Protein AF-A0A3C1F304-F1 (afdb_monomer_lite)

pLDDT: mean 86.27, std 11.03, range [49.16, 97.25]

Structure (mmCIF, N/CA/C/O backbone):
data_AF-A0A3C1F304-F1
#
_entry.id   AF-A0A3C1F304-F1
#
loop_
_atom_site.group_PDB
_atom_site.id
_atom_site.type_symbol
_atom_site.label_atom_id
_atom_site.label_alt_id
_atom_site.label_comp_id
_atom_site.label_asym_id
_atom_site.label_entity_id
_atom_site.label_seq_id
_atom_site.pdbx_PDB_ins_code
_atom_site.Cartn_x
_atom_site.Cartn_y
_atom_site.Cartn_z
_atom_site.occupancy
_atom_site.B_iso_or_equiv
_atom_site.auth_seq_id
_atom_site.auth_comp_id
_atom_site.auth_asym_id
_atom_site.auth_atom_id
_atom_site.pdbx_PDB_model_num
ATOM 1 N N . MET A 1 1 ? 10.682 4.815 14.332 1.00 77.69 1 MET A N 1
ATOM 2 C CA . MET A 1 1 ? 10.188 3.838 13.338 1.00 77.69 1 MET A CA 1
ATOM 3 C C . MET A 1 1 ? 9.773 4.501 12.022 1.00 77.69 1 MET A C 1
ATOM 5 O O . MET A 1 1 ? 10.542 4.402 11.084 1.00 77.69 1 MET A O 1
ATOM 9 N N . LEU A 1 2 ? 8.654 5.242 11.934 1.00 85.00 2 LEU A N 1
ATOM 10 C CA . LEU A 1 2 ? 8.163 5.775 10.641 1.00 85.00 2 LEU A CA 1
ATOM 11 C C . LEU A 1 2 ? 9.142 6.704 9.902 1.00 85.00 2 LEU A C 1
ATOM 13 O O . LEU A 1 2 ? 9.243 6.622 8.685 1.00 85.00 2 LEU A O 1
ATOM 17 N N . GLN A 1 3 ? 9.896 7.546 10.620 1.00 86.44 3 GLN A N 1
ATOM 18 C CA . GLN A 1 3 ? 10.931 8.384 9.995 1.00 86.44 3 GLN A CA 1
ATOM 19 C C . GLN A 1 3 ? 12.082 7.555 9.412 1.00 86.44 3 GLN A C 1
ATOM 21 O O . GLN A 1 3 ? 12.565 7.864 8.332 1.00 86.44 3 GLN A O 1
ATOM 26 N N . ALA A 1 4 ? 12.481 6.475 10.091 1.00 87.88 4 ALA A N 1
ATOM 27 C CA . ALA A 1 4 ? 13.521 5.577 9.595 1.00 87.88 4 ALA A CA 1
ATOM 28 C C . ALA A 1 4 ? 13.051 4.832 8.337 1.00 87.88 4 ALA A C 1
ATOM 30 O O . ALA A 1 4 ? 13.760 4.845 7.337 1.00 87.88 4 ALA A O 1
ATOM 31 N N . LEU A 1 5 ? 11.823 4.291 8.355 1.00 89.38 5 LEU A N 1
ATOM 32 C CA . LEU A 1 5 ? 11.203 3.663 7.184 1.00 89.38 5 LEU A CA 1
ATOM 33 C C . LEU A 1 5 ? 11.126 4.647 6.007 1.00 89.38 5 LEU A C 1
ATOM 35 O O . LEU A 1 5 ? 11.555 4.333 4.904 1.00 89.38 5 LEU A O 1
ATOM 39 N N . LYS A 1 6 ? 10.647 5.872 6.244 1.00 91.56 6 LYS A N 1
ATOM 40 C CA . LYS A 1 6 ? 10.573 6.914 5.214 1.00 91.56 6 LYS A CA 1
ATOM 41 C C . LYS A 1 6 ? 11.938 7.235 4.604 1.00 91.56 6 LYS A C 1
ATOM 43 O O . LYS A 1 6 ? 12.039 7.349 3.384 1.00 91.56 6 LYS A O 1
ATOM 48 N N . SER A 1 7 ? 12.974 7.380 5.428 1.00 91.38 7 SER A N 1
ATOM 49 C CA . SER A 1 7 ? 14.336 7.613 4.943 1.00 91.38 7 SER A CA 1
ATOM 50 C C . SER A 1 7 ? 14.854 6.428 4.131 1.00 91.38 7 SER A C 1
ATOM 52 O O . SER A 1 7 ? 15.375 6.634 3.042 1.00 91.38 7 SER A O 1
ATOM 54 N N . GLN A 1 8 ? 14.649 5.197 4.603 1.00 92.00 8 GLN A N 1
ATOM 55 C CA . GLN A 1 8 ? 15.063 3.983 3.899 1.00 92.00 8 GLN A CA 1
ATOM 56 C C . GLN A 1 8 ? 14.403 3.856 2.521 1.00 92.00 8 GLN A C 1
ATOM 58 O O . GLN A 1 8 ? 15.098 3.638 1.531 1.00 92.00 8 GLN A O 1
ATOM 63 N N . LEU A 1 9 ? 13.082 4.040 2.437 1.00 93.88 9 LEU A N 1
ATOM 64 C CA . LEU A 1 9 ? 12.355 3.956 1.167 1.00 93.88 9 LEU A CA 1
ATOM 65 C C . LEU A 1 9 ? 12.806 5.037 0.177 1.00 93.88 9 LEU A C 1
ATOM 67 O O . LEU A 1 9 ? 12.896 4.768 -1.018 1.00 93.88 9 LEU A O 1
ATOM 71 N N . ARG A 1 10 ? 13.125 6.246 0.660 1.00 93.19 10 ARG A N 1
ATOM 72 C CA . ARG A 1 10 ? 13.696 7.310 -0.181 1.00 93.19 10 ARG A CA 1
ATOM 73 C C . ARG A 1 10 ? 15.069 6.930 -0.716 1.00 93.19 10 ARG A C 1
ATOM 75 O O . ARG A 1 10 ? 15.266 7.010 -1.922 1.00 93.19 10 ARG A O 1
ATOM 82 N N . THR A 1 11 ? 15.963 6.447 0.146 1.00 93.88 11 THR A N 1
ATOM 83 C CA . THR A 1 11 ? 17.293 5.982 -0.265 1.00 93.88 11 THR A CA 1
ATOM 84 C C . THR A 1 11 ? 17.199 4.900 -1.341 1.00 93.88 11 THR A C 1
ATOM 86 O O . THR A 1 11 ? 17.879 4.994 -2.356 1.00 93.88 11 THR A O 1
ATOM 89 N N . LEU A 1 12 ? 16.319 3.908 -1.166 1.00 93.12 12 LEU A N 1
ATOM 90 C CA . LEU A 1 12 ? 16.101 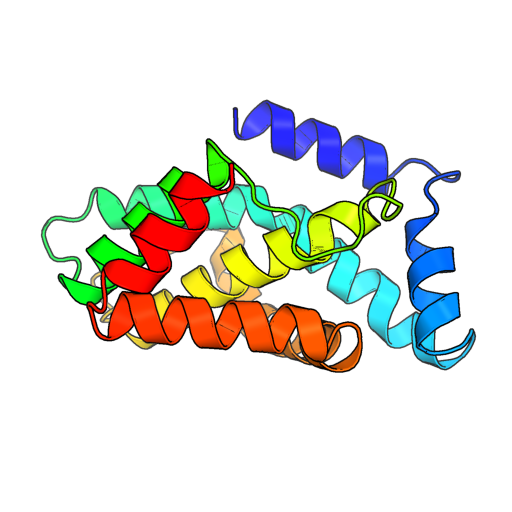2.851 -2.162 1.00 93.12 12 LEU A CA 1
ATOM 91 C C . LEU A 1 12 ? 15.513 3.388 -3.473 1.00 93.12 12 LEU A C 1
ATOM 93 O O . LEU A 1 12 ? 15.922 2.977 -4.553 1.00 93.12 12 LEU A O 1
ATOM 97 N N . ALA A 1 13 ? 14.564 4.323 -3.401 1.00 92.56 13 ALA A N 1
ATOM 98 C CA . ALA A 1 13 ? 13.946 4.906 -4.590 1.00 92.56 13 ALA A CA 1
ATOM 99 C C . ALA A 1 13 ? 14.885 5.812 -5.401 1.00 92.56 13 ALA A C 1
ATOM 101 O O . ALA A 1 13 ? 14.637 6.019 -6.593 1.00 92.56 13 ALA A O 1
ATOM 102 N N . GLU A 1 14 ? 15.917 6.356 -4.758 1.00 93.25 14 GLU A N 1
ATOM 103 C CA . GLU A 1 14 ? 16.943 7.204 -5.366 1.00 93.25 14 GLU A CA 1
ATOM 104 C C . GLU A 1 14 ? 18.182 6.414 -5.822 1.00 93.25 14 GLU A C 1
ATOM 106 O O . GLU A 1 14 ? 18.931 6.929 -6.653 1.00 93.25 14 GLU A O 1
ATOM 111 N N . ASP A 1 15 ? 18.399 5.175 -5.349 1.00 92.75 15 ASP A N 1
ATOM 112 C CA . ASP A 1 15 ? 19.538 4.352 -5.780 1.00 92.75 15 ASP A CA 1
ATOM 113 C C . ASP A 1 15 ? 19.372 3.943 -7.260 1.00 92.75 15 ASP A C 1
ATOM 115 O O . ASP A 1 15 ? 18.467 3.176 -7.603 1.00 92.75 15 ASP A O 1
ATOM 119 N N . PRO A 1 16 ? 20.256 4.400 -8.171 1.00 88.75 16 PRO A N 1
ATOM 120 C CA . PRO A 1 16 ? 20.178 4.045 -9.587 1.00 88.75 16 PRO A CA 1
ATOM 121 C C . PRO A 1 16 ? 20.425 2.553 -9.855 1.00 88.75 16 PRO A C 1
ATOM 123 O O . PRO A 1 16 ? 20.143 2.078 -10.957 1.00 88.75 16 PRO A O 1
ATOM 126 N N . ARG A 1 17 ? 20.969 1.817 -8.880 1.00 91.94 17 ARG A N 1
ATOM 127 C CA . ARG A 1 17 ? 21.219 0.373 -8.959 1.00 91.94 17 ARG A CA 1
ATOM 128 C C . ARG A 1 17 ? 20.061 -0.454 -8.407 1.00 91.94 17 ARG A C 1
ATOM 130 O O . ARG A 1 17 ? 20.110 -1.678 -8.517 1.00 91.94 17 ARG A O 1
ATOM 137 N N . ASP A 1 18 ? 19.041 0.176 -7.824 1.00 93.00 18 ASP A N 1
ATOM 138 C CA . ASP A 1 18 ? 17.885 -0.546 -7.308 1.00 93.00 18 ASP A CA 1
ATOM 139 C C . ASP A 1 18 ? 17.138 -1.273 -8.454 1.00 93.00 18 ASP A C 1
ATOM 141 O O . ASP A 1 18 ? 16.846 -0.679 -9.503 1.00 93.00 18 ASP A O 1
ATOM 145 N N . PRO A 1 19 ? 16.814 -2.572 -8.298 1.00 93.50 19 PRO A N 1
ATOM 146 C CA . PRO A 1 19 ? 16.247 -3.379 -9.372 1.00 93.50 19 PRO A CA 1
ATOM 147 C C . PRO A 1 19 ? 14.747 -3.143 -9.603 1.00 93.50 19 PRO A C 1
ATOM 149 O O . PRO A 1 19 ? 14.154 -3.843 -10.426 1.00 93.50 19 PRO A O 1
ATOM 152 N N . PHE A 1 20 ? 14.110 -2.169 -8.945 1.00 94.50 20 PHE A N 1
ATOM 153 C CA . PHE A 1 20 ? 12.666 -1.925 -9.014 1.00 94.50 20 PHE A CA 1
ATOM 154 C C . PHE A 1 20 ? 12.101 -1.900 -10.436 1.00 94.50 20 PHE A C 1
ATOM 156 O O . PHE A 1 20 ? 11.184 -2.654 -10.768 1.00 94.50 20 PHE A O 1
ATOM 163 N N . ALA A 1 21 ? 12.674 -1.072 -11.314 1.00 93.56 21 ALA A N 1
ATOM 164 C CA . ALA A 1 21 ? 12.206 -0.977 -12.695 1.00 93.56 21 ALA A CA 1
ATOM 165 C C . ALA A 1 21 ? 12.456 -2.280 -13.473 1.00 93.56 21 ALA A C 1
ATOM 167 O O . ALA A 1 21 ? 11.647 -2.657 -14.318 1.00 93.56 21 ALA A O 1
ATOM 168 N N . ALA A 1 22 ? 13.552 -2.989 -13.186 1.00 93.62 22 ALA A N 1
ATOM 169 C CA . ALA A 1 22 ? 13.840 -4.277 -13.809 1.00 93.62 22 ALA A CA 1
ATOM 170 C C . ALA A 1 22 ? 12.817 -5.344 -13.389 1.00 93.62 22 ALA A C 1
ATOM 172 O O . ALA A 1 22 ? 12.324 -6.073 -14.247 1.00 93.62 22 ALA A O 1
ATOM 173 N N . ASN A 1 23 ? 12.437 -5.393 -12.111 1.00 93.62 23 ASN A N 1
ATOM 174 C CA . ASN A 1 23 ? 11.431 -6.328 -11.601 1.00 93.62 23 ASN A CA 1
ATOM 175 C C . ASN A 1 23 ? 10.042 -6.068 -12.197 1.00 93.62 23 ASN A C 1
ATOM 177 O O . ASN A 1 23 ? 9.363 -7.015 -12.593 1.00 93.62 23 ASN A O 1
ATOM 181 N N . ILE A 1 24 ? 9.654 -4.801 -12.375 1.00 94.38 24 ILE A N 1
ATOM 182 C CA . ILE A 1 24 ? 8.419 -4.456 -13.095 1.00 94.38 24 ILE A CA 1
ATOM 183 C C . ILE A 1 24 ? 8.492 -4.936 -14.552 1.00 94.38 24 ILE A C 1
ATOM 185 O O . ILE A 1 24 ? 7.588 -5.630 -15.016 1.00 94.38 24 ILE A O 1
ATOM 189 N N . ARG A 1 25 ? 9.580 -4.634 -15.274 1.00 95.00 25 ARG A N 1
ATOM 190 C CA . ARG A 1 25 ? 9.751 -5.057 -16.679 1.00 95.00 25 ARG A CA 1
ATOM 191 C C . ARG A 1 25 ? 9.715 -6.571 -16.853 1.00 95.00 25 ARG A C 1
ATOM 193 O O . ARG A 1 25 ? 9.152 -7.034 -17.837 1.00 95.00 25 ARG A O 1
ATOM 200 N N . LYS A 1 26 ? 10.274 -7.339 -15.914 1.00 93.06 26 LYS A N 1
ATOM 201 C CA . LYS A 1 26 ? 10.211 -8.810 -15.942 1.00 93.06 26 LYS A CA 1
ATOM 202 C C . LYS A 1 26 ? 8.773 -9.335 -15.913 1.00 93.06 26 LYS A C 1
ATOM 204 O O . LYS A 1 26 ? 8.515 -10.382 -16.490 1.00 93.06 26 LYS A O 1
ATOM 209 N N . ARG A 1 27 ? 7.853 -8.622 -15.255 1.00 92.19 27 ARG A N 1
ATOM 210 C CA . ARG A 1 27 ? 6.456 -9.051 -15.086 1.00 92.19 27 ARG A CA 1
ATOM 211 C C . ARG A 1 27 ? 5.535 -8.603 -16.223 1.00 92.19 27 ARG A C 1
ATOM 213 O O . ARG A 1 27 ? 4.676 -9.377 -16.621 1.00 92.19 27 ARG A O 1
ATOM 220 N N . VAL A 1 28 ? 5.701 -7.384 -16.745 1.00 93.81 28 VAL A N 1
ATOM 221 C CA . VAL A 1 28 ? 4.773 -6.809 -17.751 1.00 93.81 28 VAL A CA 1
ATOM 222 C C . VAL A 1 28 ? 5.412 -6.504 -19.109 1.00 93.81 28 VAL A C 1
ATOM 224 O O . VAL A 1 28 ? 4.723 -6.107 -20.042 1.00 93.81 28 VAL A O 1
ATOM 227 N N . GLY A 1 29 ? 6.724 -6.689 -19.248 1.00 94.06 29 GLY A N 1
ATOM 228 C CA . GLY A 1 29 ? 7.481 -6.293 -20.434 1.00 94.06 29 GLY A CA 1
ATOM 229 C C . GLY A 1 29 ? 7.920 -4.824 -20.411 1.00 94.06 29 GLY A C 1
ATOM 230 O O . GLY A 1 29 ? 7.424 -3.996 -19.647 1.00 94.06 29 GLY A O 1
ATOM 231 N N . THR A 1 30 ? 8.899 -4.487 -21.254 1.00 93.19 30 THR A N 1
ATOM 232 C CA . THR A 1 30 ? 9.564 -3.171 -21.242 1.00 93.19 30 THR A CA 1
ATOM 233 C C . THR A 1 30 ? 8.642 -2.010 -21.605 1.00 93.19 30 THR A C 1
ATOM 235 O O . THR A 1 30 ? 8.757 -0.945 -21.002 1.00 93.19 30 THR A O 1
ATOM 238 N N . VAL A 1 31 ? 7.746 -2.215 -22.575 1.00 92.44 31 VAL A N 1
ATOM 239 C CA . VAL A 1 31 ? 6.838 -1.173 -23.082 1.00 92.44 31 VAL A CA 1
ATOM 240 C C . VAL A 1 31 ? 5.813 -0.803 -22.012 1.00 92.44 31 VAL A C 1
ATOM 242 O O . VAL A 1 31 ? 5.738 0.352 -21.599 1.00 92.44 31 VAL A O 1
ATOM 245 N N . GLU A 1 32 ? 5.106 -1.800 -21.483 1.00 93.44 32 GLU A N 1
ATOM 246 C CA . GLU A 1 32 ? 4.073 -1.597 -20.464 1.00 93.44 32 GLU A CA 1
ATOM 247 C C . GLU A 1 32 ? 4.643 -1.068 -19.144 1.00 93.44 32 GLU A C 1
ATOM 249 O O . GLU A 1 32 ? 4.010 -0.248 -18.482 1.00 93.44 32 GLU A O 1
ATOM 254 N N . ALA A 1 33 ? 5.862 -1.470 -18.762 1.00 93.62 33 ALA A N 1
ATOM 255 C CA . ALA A 1 33 ? 6.473 -1.098 -17.483 1.00 93.62 33 ALA A CA 1
ATOM 256 C C . ALA A 1 33 ? 6.538 0.416 -17.220 1.00 93.62 33 ALA A C 1
ATOM 258 O O . ALA A 1 33 ? 6.567 0.837 -16.056 1.00 93.62 33 ALA A O 1
ATOM 259 N N . VAL A 1 34 ? 6.540 1.245 -18.267 1.00 92.94 34 VAL A N 1
ATOM 260 C CA . VAL A 1 34 ? 6.508 2.711 -18.148 1.00 92.94 34 VAL A CA 1
ATOM 261 C C . VAL A 1 34 ? 5.255 3.179 -17.396 1.00 92.94 34 VAL A C 1
ATOM 263 O O . VAL A 1 34 ? 5.344 4.093 -16.573 1.00 92.94 34 VAL A O 1
ATOM 266 N N . HIS A 1 35 ? 4.118 2.508 -17.595 1.00 95.19 35 HIS A N 1
ATOM 267 C CA . HIS A 1 35 ? 2.849 2.825 -16.935 1.00 95.19 35 HIS A CA 1
ATOM 268 C C . HIS A 1 35 ? 2.802 2.397 -15.462 1.00 95.19 35 HIS A C 1
ATOM 270 O O . HIS A 1 35 ? 2.034 2.960 -14.688 1.00 95.19 35 HIS A O 1
ATOM 276 N N . TYR A 1 36 ? 3.648 1.451 -15.049 1.00 96.25 36 TYR A N 1
ATOM 277 C CA . TYR A 1 36 ? 3.671 0.913 -13.684 1.00 96.25 36 TYR A CA 1
ATOM 278 C C . TYR A 1 36 ? 4.730 1.582 -12.807 1.00 96.25 36 TYR A C 1
ATOM 280 O O . TYR A 1 36 ? 4.497 1.833 -11.627 1.00 96.25 36 TYR A O 1
ATOM 288 N N . THR A 1 37 ? 5.896 1.902 -13.373 1.00 94.50 37 THR A N 1
ATOM 289 C CA . THR A 1 37 ? 7.088 2.252 -12.584 1.00 94.50 37 THR A CA 1
ATOM 290 C C . THR A 1 37 ? 6.870 3.470 -11.688 1.00 94.50 37 THR A C 1
ATOM 292 O O . THR A 1 37 ? 7.082 3.398 -10.481 1.00 94.50 37 THR A O 1
ATOM 295 N N . LYS A 1 38 ? 6.433 4.604 -12.245 1.00 94.88 38 LYS A N 1
ATOM 296 C CA . LYS A 1 38 ? 6.245 5.820 -11.441 1.00 94.88 38 LYS A CA 1
ATOM 297 C C . LYS A 1 38 ? 5.093 5.672 -10.429 1.00 94.88 38 LYS A C 1
ATOM 299 O O . LYS A 1 38 ? 5.343 5.935 -9.255 1.00 94.88 38 LYS A O 1
ATOM 304 N N . PRO A 1 39 ? 3.886 5.215 -10.817 1.00 95.12 39 PRO A N 1
ATOM 305 C CA . PRO A 1 39 ? 2.775 5.041 -9.879 1.00 95.12 39 PRO A CA 1
ATOM 306 C C . PRO A 1 39 ? 3.074 4.094 -8.712 1.00 95.12 39 PRO A C 1
ATOM 308 O O . PRO A 1 39 ? 2.800 4.432 -7.564 1.00 95.12 39 PRO A O 1
ATOM 311 N N . LEU A 1 40 ? 3.676 2.933 -8.979 1.00 96.50 40 LEU A N 1
ATOM 312 C CA . LEU A 1 40 ? 3.942 1.945 -7.931 1.00 96.50 40 LEU A CA 1
ATOM 313 C C . LEU A 1 40 ? 5.079 2.370 -7.003 1.00 96.50 40 LEU A C 1
ATOM 315 O O . LEU A 1 40 ? 5.014 2.127 -5.802 1.00 96.50 40 LEU A O 1
ATOM 319 N N . ARG A 1 41 ? 6.079 3.093 -7.522 1.00 96.19 41 ARG A N 1
ATOM 320 C CA . ARG A 1 41 ? 7.076 3.752 -6.672 1.00 96.19 41 ARG A CA 1
ATOM 321 C C . ARG A 1 41 ? 6.412 4.765 -5.742 1.00 96.19 41 ARG A C 1
ATOM 323 O O . ARG A 1 41 ? 6.734 4.809 -4.560 1.00 96.19 41 ARG A O 1
ATOM 330 N N . SER A 1 42 ? 5.487 5.573 -6.260 1.00 95.19 42 SER A N 1
ATOM 331 C CA . SER A 1 42 ? 4.741 6.540 -5.449 1.00 95.19 42 SER A CA 1
ATOM 332 C C . SER A 1 42 ? 3.891 5.861 -4.373 1.00 95.19 42 SER A C 1
ATOM 334 O O . SER A 1 42 ? 3.867 6.353 -3.248 1.00 95.19 42 SER A O 1
ATOM 336 N N . LEU A 1 43 ? 3.270 4.717 -4.682 1.00 96.06 43 LEU A N 1
ATOM 337 C CA . LEU A 1 43 ? 2.532 3.908 -3.707 1.00 96.06 43 LEU A CA 1
ATOM 338 C C . LEU A 1 43 ? 3.423 3.460 -2.540 1.00 96.06 43 LEU A C 1
ATOM 340 O O . LEU A 1 43 ? 3.040 3.609 -1.383 1.00 96.06 43 LEU A O 1
ATOM 344 N N . ILE A 1 44 ? 4.629 2.971 -2.835 1.00 95.88 44 ILE A N 1
ATOM 345 C CA . ILE A 1 44 ? 5.591 2.560 -1.803 1.00 95.88 44 ILE A CA 1
ATOM 346 C C . ILE A 1 44 ? 6.043 3.765 -0.976 1.00 95.88 44 ILE A C 1
ATOM 348 O O . ILE A 1 44 ? 6.029 3.728 0.252 1.00 95.88 44 ILE A O 1
ATOM 352 N N .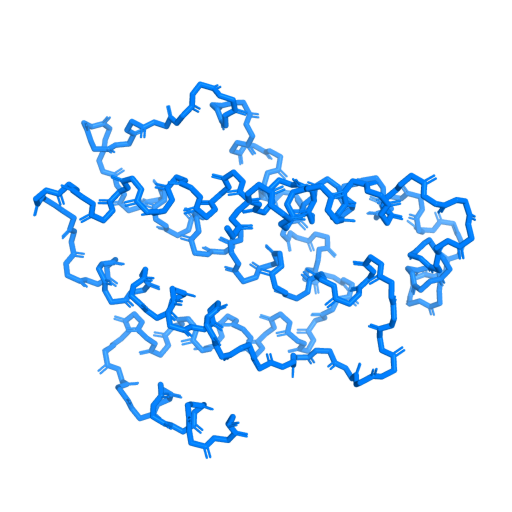 LEU A 1 45 ? 6.392 4.871 -1.633 1.00 94.81 45 LEU A N 1
ATOM 353 C CA . LEU A 1 45 ? 6.920 6.057 -0.958 1.00 94.81 45 LEU A CA 1
ATOM 354 C C . LEU A 1 45 ? 5.903 6.777 -0.068 1.00 94.81 45 LEU A C 1
ATOM 356 O O . LEU A 1 45 ? 6.327 7.450 0.868 1.00 94.81 45 LEU A O 1
ATOM 360 N N . VAL A 1 46 ? 4.599 6.656 -0.340 1.00 94.19 46 VAL A N 1
ATOM 361 C CA . VAL A 1 46 ? 3.545 7.259 0.497 1.00 94.19 46 VAL A CA 1
ATOM 362 C C . VAL A 1 46 ? 3.165 6.387 1.697 1.00 94.19 46 VAL A C 1
ATOM 364 O O . VAL A 1 46 ? 2.483 6.847 2.613 1.00 94.19 46 VAL A O 1
ATOM 367 N N . MET A 1 47 ? 3.579 5.117 1.709 1.00 93.69 47 MET A N 1
ATOM 368 C CA . MET A 1 47 ? 3.219 4.155 2.749 1.00 93.69 47 MET A CA 1
ATOM 369 C C . MET A 1 47 ? 3.445 4.685 4.183 1.00 93.69 47 MET A C 1
ATOM 371 O O . MET A 1 47 ? 2.526 4.554 4.997 1.00 93.69 47 MET A O 1
ATOM 375 N N . PRO A 1 48 ? 4.575 5.342 4.531 1.00 93.44 48 PRO A N 1
ATOM 376 C CA . PRO A 1 48 ? 4.784 5.876 5.880 1.00 93.44 48 PRO A CA 1
ATOM 377 C C . PRO A 1 48 ? 3.737 6.919 6.296 1.00 93.44 48 PRO A C 1
ATOM 379 O O . PRO A 1 48 ? 3.283 6.918 7.444 1.00 93.44 48 PRO A O 1
ATOM 382 N N . GLU A 1 49 ? 3.332 7.802 5.381 1.00 92.62 49 GLU A N 1
ATOM 383 C CA . GLU A 1 49 ? 2.287 8.800 5.609 1.00 92.62 49 GLU A CA 1
ATOM 384 C C . GLU A 1 49 ? 0.914 8.147 5.791 1.00 92.62 49 GLU A C 1
ATOM 386 O O . GLU A 1 49 ? 0.154 8.558 6.671 1.00 92.62 49 GLU A O 1
ATOM 391 N N . LEU A 1 50 ? 0.604 7.102 5.019 1.00 93.62 50 LEU A N 1
ATOM 392 C CA . LEU A 1 50 ? -0.637 6.341 5.189 1.00 93.62 50 LEU A CA 1
ATOM 393 C C . LEU A 1 50 ? -0.691 5.656 6.559 1.00 93.62 50 LEU A C 1
ATOM 395 O O . LEU A 1 50 ? -1.718 5.723 7.234 1.00 93.62 50 LEU A O 1
ATOM 399 N N . ILE A 1 51 ? 0.417 5.060 7.014 1.00 93.94 51 ILE A N 1
ATOM 400 C CA . ILE A 1 51 ? 0.505 4.461 8.355 1.00 93.94 51 ILE A CA 1
ATOM 401 C C . ILE A 1 51 ? 0.297 5.535 9.429 1.00 93.94 51 ILE A C 1
ATOM 403 O O . ILE A 1 51 ? -0.449 5.318 10.386 1.00 93.94 51 ILE A O 1
ATOM 407 N N . ALA A 1 52 ? 0.916 6.710 9.274 1.00 92.06 52 ALA A N 1
ATOM 408 C CA . ALA A 1 52 ? 0.724 7.825 10.199 1.00 92.06 52 ALA A CA 1
ATOM 409 C C . ALA A 1 52 ? -0.748 8.266 10.267 1.00 92.06 52 ALA A C 1
ATOM 411 O O . ALA A 1 52 ? -1.275 8.468 11.362 1.00 92.06 52 ALA A O 1
ATOM 412 N N . GLN A 1 53 ? -1.433 8.350 9.123 1.00 91.69 53 GLN A N 1
ATOM 413 C CA . GLN A 1 53 ? -2.860 8.663 9.077 1.00 91.69 53 GLN A CA 1
ATOM 414 C C . GLN A 1 53 ? -3.715 7.598 9.769 1.00 91.69 53 GLN A C 1
ATOM 416 O O . GLN A 1 53 ? -4.629 7.938 10.520 1.00 91.69 53 GLN A O 1
ATOM 421 N N . ILE A 1 54 ? -3.433 6.319 9.523 1.00 92.44 54 ILE A N 1
ATOM 422 C CA . ILE A 1 54 ? -4.170 5.209 10.135 1.00 92.44 54 ILE A CA 1
ATOM 423 C C . ILE A 1 54 ? -4.019 5.249 11.659 1.00 92.44 54 ILE A C 1
ATOM 425 O O . ILE A 1 54 ? -5.015 5.151 12.375 1.00 92.44 54 ILE A O 1
ATOM 429 N N . ARG A 1 55 ? -2.806 5.508 12.166 1.00 90.81 55 ARG A N 1
ATOM 430 C CA . ARG A 1 55 ? -2.571 5.718 13.605 1.00 90.81 55 ARG A CA 1
ATOM 431 C C . ARG A 1 55 ? -3.372 6.901 14.151 1.00 90.81 55 ARG A C 1
ATOM 433 O O . ARG A 1 55 ? -4.010 6.760 15.189 1.00 90.81 55 ARG A O 1
ATOM 440 N N . ALA A 1 56 ? -3.409 8.024 13.433 1.00 89.50 56 ALA A N 1
ATOM 441 C CA . ALA A 1 56 ? -4.193 9.191 13.838 1.00 89.50 56 ALA A CA 1
ATOM 442 C C . ALA A 1 56 ? -5.707 8.903 13.892 1.00 89.50 56 ALA A C 1
ATOM 444 O O . ALA A 1 56 ? -6.414 9.453 14.735 1.00 89.50 56 ALA A O 1
ATOM 445 N N . TRP A 1 57 ? -6.230 8.025 13.028 1.00 89.94 57 TRP A N 1
ATOM 446 C CA . TRP A 1 57 ? -7.630 7.593 13.106 1.00 89.94 57 TRP A CA 1
ATOM 447 C C . TRP A 1 57 ? -7.919 6.689 14.304 1.00 89.94 57 TRP A C 1
ATOM 449 O O . TRP A 1 57 ? -9.018 6.763 14.849 1.00 89.94 57 TRP A O 1
ATOM 459 N N . MET A 1 58 ? -6.963 5.871 14.748 1.00 87.75 58 MET A N 1
ATOM 460 C CA . MET A 1 58 ? -7.151 5.014 15.926 1.00 87.75 58 MET A CA 1
ATOM 461 C C . MET A 1 58 ? -7.317 5.798 17.229 1.00 87.75 58 MET A C 1
ATOM 463 O O . MET A 1 58 ? -7.994 5.325 18.140 1.00 87.75 58 MET A O 1
ATOM 467 N N . GLU A 1 59 ? -6.746 6.998 17.309 1.00 84.44 59 GLU A N 1
ATOM 468 C CA . GLU A 1 59 ? -6.905 7.898 18.458 1.00 84.44 59 GLU A CA 1
ATOM 469 C C . GLU A 1 59 ? -8.305 8.540 18.510 1.00 84.44 59 GLU A C 1
ATOM 471 O O . GLU A 1 59 ? -8.680 9.140 19.517 1.00 84.44 59 GLU A O 1
ATOM 476 N N . GLN A 1 60 ? -9.120 8.394 17.456 1.00 81.56 60 GLN A N 1
ATOM 477 C CA . GLN A 1 60 ? -10.475 8.935 17.422 1.00 81.56 60 GLN A CA 1
ATOM 478 C C . GLN A 1 60 ? -11.464 8.016 18.166 1.00 81.56 60 GLN A C 1
ATOM 480 O O . GLN A 1 60 ? -11.657 6.859 17.771 1.00 81.56 60 GLN A O 1
ATOM 485 N N . PRO A 1 61 ? -12.195 8.522 19.181 1.00 72.69 61 PRO A N 1
ATOM 486 C CA . PRO A 1 61 ? -13.114 7.703 19.979 1.00 72.69 61 PRO A CA 1
ATOM 487 C C . PRO A 1 61 ? -14.193 6.993 19.146 1.00 72.69 61 PRO A C 1
ATOM 489 O O . PRO A 1 61 ? -14.546 5.843 19.422 1.00 72.69 61 PRO A O 1
ATOM 492 N N . ALA A 1 62 ? -14.666 7.663 18.091 1.00 81.12 62 ALA A N 1
ATOM 493 C CA . ALA A 1 62 ? -15.797 7.257 17.261 1.00 81.12 62 ALA A CA 1
ATOM 494 C C . ALA A 1 62 ? -15.447 6.299 16.104 1.00 81.12 62 ALA A C 1
ATOM 496 O O . ALA A 1 62 ? -16.298 6.056 15.250 1.00 81.12 62 ALA A O 1
ATOM 497 N N . LEU A 1 63 ? -14.225 5.753 16.035 1.00 84.50 63 LEU A N 1
ATOM 498 C CA . LEU A 1 63 ? -13.869 4.818 14.964 1.00 84.50 63 LEU A CA 1
ATOM 499 C C . LEU A 1 63 ? -14.709 3.518 15.077 1.00 84.50 63 LEU A C 1
ATOM 501 O O . LEU A 1 63 ? -14.673 2.864 16.128 1.00 84.50 63 LEU A O 1
ATOM 505 N N . PRO A 1 64 ? -15.448 3.111 14.024 1.00 87.62 64 PRO A N 1
ATOM 506 C CA . PRO A 1 64 ? -16.242 1.885 14.028 1.00 87.62 64 PRO A CA 1
ATOM 507 C C . PRO A 1 64 ? -15.429 0.644 14.439 1.00 87.62 64 PRO A C 1
ATOM 509 O O . PRO A 1 64 ? -14.290 0.495 13.987 1.00 87.62 64 PRO A O 1
ATOM 512 N N . PRO A 1 65 ? -16.003 -0.305 15.210 1.00 87.38 65 PRO A N 1
ATOM 513 C CA . PRO A 1 65 ? -15.282 -1.492 15.685 1.00 87.38 65 PRO A CA 1
ATOM 514 C C . PRO A 1 65 ? -14.594 -2.296 14.575 1.00 87.38 65 PRO A C 1
ATOM 516 O O . PRO A 1 65 ? -13.464 -2.748 14.742 1.00 87.38 65 PRO A O 1
ATOM 519 N N . ARG A 1 66 ? -15.234 -2.421 13.404 1.00 88.56 66 ARG A N 1
ATOM 520 C CA . ARG A 1 66 ? -14.651 -3.106 12.237 1.00 88.56 66 ARG A CA 1
ATOM 521 C C . ARG A 1 66 ? -13.368 -2.437 11.728 1.00 88.56 66 ARG A C 1
ATOM 523 O O . ARG A 1 66 ? -12.427 -3.136 11.370 1.00 88.56 66 ARG A O 1
ATOM 530 N N . LEU A 1 67 ? -13.314 -1.103 11.745 1.00 90.06 67 LEU A N 1
ATOM 531 C CA . LEU A 1 67 ? -12.136 -0.337 11.336 1.00 90.06 67 LEU A CA 1
ATOM 532 C C . LEU A 1 67 ? -11.055 -0.376 12.417 1.00 90.06 67 LEU A C 1
ATOM 534 O O . LEU A 1 67 ? -9.890 -0.544 12.083 1.00 90.06 67 LEU A O 1
ATOM 538 N N . LYS A 1 68 ? -11.438 -0.343 13.703 1.00 89.75 68 LYS A N 1
ATOM 539 C CA . LYS A 1 68 ? -10.503 -0.572 14.819 1.00 89.75 68 LYS A CA 1
ATOM 540 C C . LYS A 1 68 ? -9.788 -1.921 14.686 1.00 89.75 68 LYS A C 1
ATOM 542 O O . LYS A 1 68 ? -8.572 -1.967 14.836 1.00 89.75 68 LYS A O 1
ATOM 547 N N . ARG A 1 69 ? -10.510 -3.000 14.347 1.00 90.06 69 ARG A N 1
ATOM 548 C CA . ARG A 1 69 ? -9.903 -4.322 14.082 1.00 90.06 69 ARG A CA 1
ATOM 549 C C . ARG A 1 69 ? -8.937 -4.288 12.902 1.00 90.06 69 ARG A C 1
ATOM 551 O O . ARG A 1 69 ? -7.825 -4.781 13.026 1.00 90.06 69 ARG A O 1
ATOM 558 N N . LEU A 1 70 ? -9.350 -3.688 11.785 1.00 92.00 70 LEU A N 1
ATOM 559 C CA . LEU A 1 70 ? -8.525 -3.574 10.581 1.00 92.00 70 LEU A CA 1
ATOM 560 C C . LEU A 1 70 ? -7.227 -2.790 10.838 1.00 92.00 70 LEU A C 1
ATOM 562 O O . LEU A 1 70 ? -6.160 -3.193 10.384 1.00 92.00 70 LEU A O 1
ATOM 566 N N . HIS A 1 71 ? -7.306 -1.686 11.582 1.00 93.00 71 HIS A N 1
ATOM 567 C CA . HIS A 1 71 ? -6.133 -0.883 11.938 1.00 93.00 71 HIS A CA 1
ATOM 568 C C . HIS A 1 71 ? -5.235 -1.609 12.932 1.00 93.00 71 HIS A C 1
ATOM 570 O O . HIS A 1 71 ? -4.025 -1.629 12.739 1.00 93.00 71 HIS A O 1
ATOM 576 N N . GLY A 1 72 ? -5.819 -2.243 13.954 1.00 90.50 72 GLY A N 1
ATOM 577 C CA . GLY A 1 72 ? -5.078 -3.063 14.910 1.00 90.50 72 GLY A CA 1
ATOM 578 C C . GLY A 1 72 ? -4.310 -4.186 14.215 1.00 90.50 72 GLY A C 1
ATOM 579 O O . GLY A 1 72 ? -3.118 -4.336 14.456 1.00 90.50 72 GLY A O 1
ATOM 580 N N . PHE A 1 73 ? -4.962 -4.889 13.284 1.00 90.62 73 PHE A N 1
ATOM 581 C CA . PHE A 1 73 ? -4.329 -5.888 12.425 1.00 90.62 73 PHE A CA 1
ATOM 582 C C . PHE A 1 73 ? -3.126 -5.316 11.667 1.00 90.62 73 PHE A C 1
ATOM 584 O O . PHE A 1 73 ? -2.036 -5.873 11.762 1.00 90.62 73 PHE A O 1
ATOM 591 N N . LEU A 1 74 ? -3.303 -4.197 10.954 1.00 92.44 74 LEU A N 1
ATOM 592 C CA . LEU A 1 74 ? -2.215 -3.589 10.189 1.00 92.44 74 LEU A CA 1
ATOM 593 C C . LEU A 1 74 ? -1.040 -3.207 11.092 1.00 92.44 74 LEU A C 1
ATOM 595 O O . LEU A 1 74 ? 0.107 -3.454 10.742 1.00 92.44 74 LEU A O 1
ATOM 599 N N . LEU A 1 75 ? -1.308 -2.603 12.252 1.00 89.44 75 LEU A N 1
ATOM 600 C CA . LEU A 1 75 ? -0.241 -2.237 13.176 1.00 89.44 75 LEU A CA 1
ATOM 601 C C . LEU A 1 75 ? 0.487 -3.471 13.704 1.00 89.44 75 LEU A C 1
ATOM 603 O O . LEU A 1 75 ? 1.710 -3.449 13.730 1.00 89.44 75 LEU A O 1
ATOM 607 N N . SER A 1 76 ? -0.228 -4.540 14.066 1.00 87.00 76 SER A N 1
ATOM 608 C CA . SER A 1 76 ? 0.386 -5.814 14.461 1.00 87.00 76 SER A CA 1
ATOM 609 C C . SER A 1 76 ? 1.252 -6.407 13.348 1.00 87.00 76 SER A C 1
ATOM 611 O O . SER A 1 76 ? 2.381 -6.802 13.622 1.00 87.00 76 SER A O 1
ATOM 613 N N . TYR A 1 77 ? 0.766 -6.397 12.105 1.00 86.31 77 TYR A N 1
ATOM 614 C CA . TYR A 1 77 ? 1.528 -6.828 10.933 1.00 86.31 77 TYR A CA 1
ATOM 615 C C . TYR A 1 77 ? 2.821 -6.019 10.763 1.00 86.31 77 TYR A C 1
ATOM 617 O O . TYR A 1 77 ? 3.876 -6.590 10.546 1.00 86.31 77 TYR A O 1
ATOM 625 N N . LEU A 1 78 ? 2.793 -4.697 10.951 1.00 85.19 78 LEU A N 1
ATOM 626 C CA . LEU A 1 78 ? 4.000 -3.864 10.826 1.00 85.19 78 LEU A CA 1
ATOM 627 C C . LEU A 1 78 ? 5.079 -4.159 11.886 1.00 85.19 78 LEU A C 1
ATOM 629 O O . LEU A 1 78 ? 6.227 -3.760 11.697 1.00 85.19 78 LEU A O 1
ATOM 633 N N . TYR A 1 79 ? 4.730 -4.814 13.000 1.00 78.75 79 TYR A N 1
ATOM 634 C CA . TYR A 1 79 ? 5.707 -5.301 13.985 1.00 78.75 79 TYR A CA 1
ATOM 635 C C . TYR A 1 79 ? 6.261 -6.687 13.633 1.00 78.75 79 TYR A C 1
ATOM 637 O O . TYR A 1 79 ? 7.396 -6.986 13.997 1.00 78.75 79 TYR A O 1
ATOM 645 N N . HIS A 1 80 ? 5.476 -7.504 12.931 1.00 76.88 80 HIS A N 1
ATOM 646 C CA . HIS A 1 80 ? 5.816 -8.865 12.518 1.00 76.88 80 HIS A CA 1
ATOM 647 C C . HIS A 1 80 ? 5.383 -9.076 11.059 1.00 76.88 80 HIS A C 1
ATOM 649 O O . HIS A 1 80 ? 4.348 -9.707 10.816 1.00 76.88 80 HIS A O 1
ATOM 655 N N . PRO A 1 81 ? 6.110 -8.478 10.095 1.00 74.69 81 PRO A N 1
ATOM 656 C CA . PRO A 1 81 ? 5.716 -8.532 8.696 1.00 74.69 81 PRO A CA 1
ATOM 657 C C . PRO A 1 81 ? 5.765 -9.976 8.201 1.00 74.69 81 PRO A C 1
ATOM 659 O O . PRO A 1 81 ? 6.648 -10.749 8.567 1.00 74.69 81 PRO A O 1
ATOM 662 N N . THR A 1 82 ? 4.773 -10.342 7.398 1.00 72.00 82 THR A N 1
ATOM 663 C CA . THR A 1 82 ? 4.733 -11.618 6.685 1.00 72.00 82 THR A CA 1
ATOM 664 C C . THR A 1 82 ? 4.913 -11.305 5.214 1.00 72.00 82 THR A C 1
ATOM 666 O O . THR A 1 82 ? 4.051 -10.641 4.645 1.00 72.00 82 THR A O 1
ATOM 669 N N . ASP A 1 83 ? 5.988 -11.789 4.604 1.00 73.25 83 ASP A N 1
ATOM 670 C CA . ASP A 1 83 ? 6.241 -11.524 3.190 1.00 73.25 83 ASP A CA 1
ATOM 671 C C . ASP A 1 83 ? 5.182 -12.229 2.322 1.00 73.25 83 ASP A C 1
ATOM 673 O O . ASP A 1 83 ? 5.009 -13.453 2.387 1.00 73.25 83 ASP A O 1
ATOM 677 N N . PHE A 1 84 ? 4.435 -11.460 1.520 1.00 76.31 84 PHE A N 1
ATOM 678 C CA . PHE A 1 84 ? 3.554 -12.016 0.483 1.00 76.31 84 PHE A CA 1
ATOM 679 C C . PHE A 1 84 ? 4.312 -12.197 -0.831 1.00 76.31 84 PHE A C 1
ATOM 681 O O . PHE A 1 84 ? 3.963 -13.054 -1.648 1.00 76.31 84 PHE A O 1
ATOM 688 N N . LEU A 1 85 ? 5.347 -11.387 -1.040 1.00 76.25 85 LEU A N 1
ATOM 689 C CA . LEU A 1 85 ? 6.316 -11.575 -2.103 1.00 76.25 85 LEU A CA 1
ATOM 690 C C . LEU A 1 85 ? 7.329 -12.684 -1.750 1.00 76.25 85 LEU A C 1
ATOM 692 O O . LEU A 1 85 ? 7.654 -12.880 -0.584 1.00 76.25 85 LEU A O 1
ATOM 696 N N . PRO A 1 86 ? 7.869 -13.412 -2.746 1.00 70.06 86 PRO A N 1
ATOM 697 C CA . PRO A 1 86 ? 8.956 -14.365 -2.509 1.00 70.06 86 PRO A CA 1
ATOM 698 C C . PRO A 1 86 ? 10.195 -13.677 -1.912 1.00 70.06 86 PRO A C 1
ATOM 700 O O . PRO A 1 86 ? 10.489 -12.548 -2.313 1.00 70.06 86 PRO A O 1
ATOM 703 N N . GLU A 1 87 ? 10.959 -14.390 -1.071 1.00 57.47 87 GLU A N 1
ATOM 704 C CA . GLU A 1 87 ? 12.179 -13.905 -0.380 1.00 57.47 87 GLU A CA 1
ATOM 705 C C . GLU A 1 87 ? 13.219 -13.255 -1.320 1.00 57.47 87 GLU A C 1
ATOM 707 O O . GLU A 1 87 ? 13.963 -12.361 -0.923 1.00 57.47 87 GLU A O 1
ATOM 712 N N . ASP A 1 88 ? 13.229 -1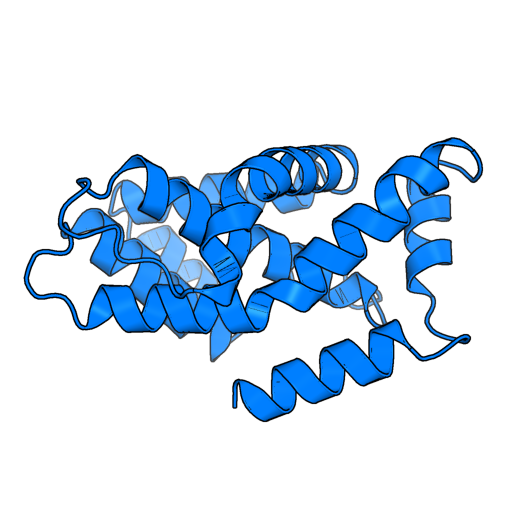3.633 -2.602 1.00 60.66 88 ASP A N 1
ATOM 713 C CA . ASP A 1 88 ? 14.126 -13.073 -3.622 1.00 60.66 88 ASP A CA 1
ATOM 714 C C . ASP A 1 88 ? 13.736 -11.648 -4.084 1.00 60.66 88 ASP A C 1
ATOM 716 O O . ASP A 1 88 ? 14.402 -11.043 -4.937 1.00 60.66 88 ASP A O 1
ATOM 720 N N . SER A 1 89 ? 12.637 -11.092 -3.566 1.00 73.12 89 SER A N 1
ATOM 721 C CA . SER A 1 89 ? 12.135 -9.759 -3.916 1.00 73.12 89 SER A CA 1
ATOM 722 C C . SER A 1 89 ? 12.941 -8.667 -3.214 1.00 73.12 89 SER A C 1
ATOM 724 O O . SER A 1 89 ? 12.554 -8.125 -2.188 1.00 73.12 89 SER A O 1
ATOM 726 N N . VAL A 1 90 ? 14.087 -8.324 -3.799 1.00 77.94 90 VAL A N 1
ATOM 727 C CA . VAL A 1 90 ? 15.036 -7.356 -3.231 1.00 77.94 90 VAL A CA 1
ATOM 728 C C . VAL A 1 90 ? 14.747 -5.894 -3.601 1.00 77.94 90 VAL A C 1
ATOM 730 O O . VAL A 1 90 ? 14.115 -5.584 -4.619 1.00 77.94 90 VAL A O 1
ATOM 733 N N . GLY A 1 91 ? 15.303 -4.982 -2.800 1.00 89.00 91 GLY A N 1
ATOM 734 C CA . GLY A 1 91 ? 15.262 -3.539 -3.039 1.00 89.00 91 GLY A CA 1
ATOM 735 C C . GLY A 1 91 ? 13.875 -2.944 -2.818 1.00 89.00 91 GLY A C 1
ATOM 736 O O . GLY A 1 91 ? 13.057 -3.488 -2.077 1.00 89.00 91 GLY A O 1
ATOM 737 N N . LEU A 1 92 ? 13.582 -1.826 -3.480 1.00 93.19 92 LEU A N 1
ATOM 738 C CA . LEU A 1 92 ? 12.300 -1.137 -3.325 1.00 93.19 92 LEU A CA 1
ATOM 739 C C . LEU A 1 92 ? 11.103 -2.028 -3.703 1.00 93.19 92 LEU A C 1
ATOM 741 O O . LEU A 1 92 ? 10.017 -1.863 -3.158 1.00 93.19 92 LEU A O 1
ATOM 745 N N . PHE A 1 93 ? 11.290 -2.980 -4.623 1.00 94.19 93 PHE A N 1
ATOM 746 C CA . PHE A 1 93 ? 10.213 -3.855 -5.098 1.00 94.19 93 PHE A CA 1
ATOM 747 C C . PHE A 1 93 ? 9.642 -4.752 -3.996 1.00 94.19 93 PHE A C 1
ATOM 749 O O . PHE A 1 93 ? 8.442 -5.012 -4.012 1.00 94.19 93 PHE A O 1
ATOM 756 N N . GLY A 1 94 ? 10.477 -5.167 -3.038 1.00 92.38 94 GLY A N 1
ATOM 757 C CA . GLY A 1 94 ? 10.063 -5.995 -1.904 1.00 92.38 94 GLY A CA 1
ATOM 758 C C . GLY A 1 94 ? 9.054 -5.324 -0.970 1.00 92.38 94 GLY A C 1
ATOM 759 O O . GLY A 1 94 ? 8.426 -6.011 -0.193 1.00 92.38 94 GLY A O 1
ATOM 760 N N . TYR A 1 95 ? 8.850 -4.006 -1.074 1.00 93.50 95 TYR A N 1
ATOM 761 C CA . TYR A 1 95 ? 7.862 -3.270 -0.273 1.00 93.50 95 TYR A CA 1
ATOM 762 C C . TYR A 1 95 ? 6.501 -3.110 -0.966 1.00 93.50 95 TYR A C 1
ATOM 764 O O . TYR A 1 95 ? 5.637 -2.377 -0.478 1.00 93.50 95 TYR A O 1
ATOM 772 N N . LEU A 1 96 ? 6.316 -3.666 -2.167 1.00 95.12 96 LEU A N 1
ATOM 773 C CA . LEU A 1 96 ? 5.130 -3.371 -2.971 1.00 95.12 96 LEU A CA 1
ATOM 774 C C . LEU A 1 96 ? 3.852 -4.016 -2.411 1.00 95.12 96 LEU A C 1
ATOM 776 O O . LEU A 1 96 ? 2.783 -3.404 -2.477 1.00 95.12 96 LEU A O 1
ATOM 780 N N . ASP A 1 97 ? 3.951 -5.221 -1.867 1.00 93.06 97 ASP A N 1
ATOM 781 C CA . ASP A 1 97 ? 2.866 -5.918 -1.173 1.00 93.06 97 ASP A CA 1
ATOM 782 C C . ASP A 1 97 ? 2.484 -5.213 0.136 1.00 93.06 97 ASP A C 1
ATOM 784 O O . ASP A 1 97 ? 1.300 -4.934 0.349 1.00 93.06 97 ASP A O 1
ATOM 788 N N . ASP A 1 98 ? 3.463 -4.803 0.943 1.00 93.50 98 ASP A N 1
ATOM 789 C CA . ASP A 1 98 ? 3.256 -3.975 2.137 1.00 93.50 98 ASP A CA 1
ATOM 790 C C . ASP A 1 98 ? 2.542 -2.662 1.798 1.00 93.50 98 ASP A C 1
ATOM 792 O O . ASP A 1 98 ? 1.552 -2.271 2.430 1.00 93.50 98 ASP A O 1
ATOM 796 N N . ALA A 1 99 ? 3.013 -1.974 0.757 1.00 95.38 99 ALA A N 1
ATOM 797 C CA . ALA A 1 99 ? 2.424 -0.719 0.316 1.00 95.38 99 ALA A CA 1
ATOM 798 C C . ALA A 1 99 ? 0.991 -0.919 -0.191 1.00 95.38 99 ALA A C 1
ATOM 800 O O . ALA A 1 99 ? 0.112 -0.087 0.066 1.00 95.38 99 ALA A O 1
ATOM 801 N N . TYR A 1 100 ? 0.725 -2.042 -0.861 1.00 96.81 100 TYR A N 1
ATOM 802 C CA . TYR A 1 100 ? -0.619 -2.425 -1.272 1.00 96.81 100 TYR A CA 1
ATOM 803 C C . TYR A 1 100 ? -1.530 -2.717 -0.071 1.00 96.81 100 TYR A C 1
ATOM 805 O O . TYR A 1 100 ? -2.669 -2.236 -0.042 1.00 96.81 100 TYR A O 1
ATOM 813 N N . LEU A 1 101 ? -1.048 -3.452 0.935 1.00 95.88 101 LEU A N 1
ATOM 814 C CA . LEU A 1 101 ? -1.767 -3.740 2.178 1.00 95.88 101 LEU A CA 1
ATOM 815 C C . LEU A 1 101 ? -2.165 -2.440 2.888 1.00 95.88 101 LEU A C 1
ATOM 817 O O . LEU A 1 101 ? -3.348 -2.206 3.160 1.00 95.88 101 LEU A O 1
ATOM 821 N N . VAL A 1 102 ? -1.190 -1.563 3.135 1.00 95.81 102 VAL A N 1
ATOM 822 C CA . VAL A 1 102 ? -1.398 -0.270 3.803 1.00 95.81 102 VAL A CA 1
ATOM 823 C C . VAL A 1 102 ? -2.360 0.608 2.997 1.00 95.81 102 VAL A C 1
ATOM 825 O O . VAL A 1 102 ? -3.316 1.156 3.556 1.00 95.81 102 VAL A O 1
ATOM 828 N N . GLY A 1 103 ? -2.155 0.718 1.680 1.00 95.75 103 GLY A N 1
ATOM 829 C CA . GLY A 1 103 ? -3.024 1.481 0.779 1.00 95.75 103 GLY A CA 1
ATOM 830 C C . GLY A 1 103 ? -4.464 0.962 0.751 1.00 95.75 103 GLY A C 1
ATOM 831 O O . GLY A 1 103 ? -5.418 1.749 0.747 1.00 95.75 103 GLY A O 1
ATOM 832 N N . SER A 1 104 ? -4.642 -0.356 0.815 1.00 95.75 104 SER A N 1
ATOM 833 C CA . SER A 1 104 ? -5.956 -1.002 0.871 1.00 95.75 104 SER A CA 1
ATOM 834 C C . SER A 1 104 ? -6.675 -0.720 2.190 1.00 95.75 104 SER A C 1
ATOM 836 O O . SER A 1 104 ? -7.854 -0.353 2.180 1.00 95.75 104 SER A O 1
ATOM 838 N N . VAL A 1 105 ? -5.976 -0.812 3.327 1.00 95.31 105 VAL A N 1
ATOM 839 C CA . VAL A 1 105 ? -6.533 -0.453 4.644 1.00 95.31 105 VAL A CA 1
ATOM 840 C C . VAL A 1 105 ? -6.931 1.022 4.681 1.00 95.31 105 VAL A C 1
ATOM 842 O O . VAL A 1 105 ? -8.044 1.348 5.111 1.00 95.31 105 VAL A O 1
ATOM 845 N N . TYR A 1 106 ? -6.069 1.912 4.184 1.00 93.88 106 TYR A N 1
ATOM 846 C CA . TYR A 1 106 ? -6.362 3.340 4.079 1.00 93.88 106 TYR A CA 1
ATOM 847 C C . TYR A 1 106 ? -7.627 3.593 3.246 1.00 93.88 106 TYR A C 1
ATOM 849 O O . TYR A 1 106 ? -8.553 4.261 3.710 1.00 93.88 106 TYR A O 1
ATOM 857 N N . THR A 1 107 ? -7.713 3.006 2.050 1.00 91.94 107 THR A N 1
ATOM 858 C CA . THR A 1 107 ? -8.836 3.215 1.120 1.00 91.94 107 THR A CA 1
ATOM 859 C C . THR A 1 107 ? -10.158 2.711 1.701 1.00 91.94 107 THR A C 1
ATOM 861 O O . THR A 1 107 ? -11.159 3.431 1.675 1.00 91.94 107 THR A O 1
ATOM 864 N N . ARG A 1 108 ? -10.165 1.516 2.306 1.00 91.69 108 ARG A N 1
ATOM 865 C CA . ARG A 1 108 ? -11.345 0.952 2.990 1.00 91.69 108 ARG A CA 1
ATOM 866 C C . ARG A 1 108 ? -11.796 1.826 4.160 1.00 91.69 108 ARG A C 1
ATOM 868 O O . ARG A 1 108 ? -12.991 2.006 4.377 1.00 91.69 108 ARG A O 1
ATOM 875 N N . THR A 1 109 ? -10.844 2.395 4.897 1.00 90.94 109 THR A N 1
ATOM 876 C CA . THR A 1 109 ? -11.137 3.311 6.005 1.00 90.94 109 THR A CA 1
ATOM 877 C C . THR A 1 109 ? -11.779 4.593 5.491 1.00 90.94 109 THR A C 1
ATOM 879 O O . THR A 1 109 ? -12.844 4.980 5.965 1.00 90.94 109 THR A O 1
ATOM 882 N N . MET A 1 110 ? -11.196 5.207 4.462 1.00 87.38 110 MET A N 1
ATOM 883 C CA . MET A 1 110 ? -11.722 6.419 3.835 1.00 87.38 110 MET A CA 1
ATOM 884 C C . MET A 1 110 ? -13.161 6.262 3.336 1.00 87.38 110 MET A C 1
ATOM 886 O O . MET A 1 110 ? -13.975 7.167 3.524 1.00 87.38 110 MET A O 1
ATOM 890 N N . GLN A 1 111 ? -13.487 5.115 2.737 1.00 86.75 111 GLN A N 1
ATOM 891 C CA . GLN A 1 111 ? -14.832 4.805 2.238 1.00 86.75 111 GLN A CA 1
ATOM 892 C C . GLN A 1 111 ? -15.878 4.656 3.352 1.00 86.75 111 GLN A C 1
ATOM 894 O O . GLN A 1 111 ? -17.063 4.844 3.099 1.00 86.75 111 GLN A O 1
ATOM 899 N N . GLN A 1 112 ? -15.453 4.321 4.571 1.00 84.56 112 GLN A N 1
ATOM 900 C CA . GLN A 1 112 ? -16.343 4.021 5.696 1.00 84.56 112 GLN A CA 1
ATOM 901 C C . GLN A 1 112 ? -16.372 5.107 6.777 1.00 84.56 112 GLN A C 1
ATOM 903 O O . GLN A 1 112 ? -17.213 5.035 7.671 1.00 84.56 112 GLN A O 1
ATOM 908 N N . LEU A 1 113 ? -15.452 6.073 6.735 1.00 83.12 113 LEU A N 1
ATOM 909 C CA . LEU A 1 113 ? -15.458 7.224 7.630 1.00 83.12 113 LEU A CA 1
ATOM 910 C C . LEU A 1 113 ? -16.407 8.309 7.123 1.00 83.12 113 LEU A C 1
ATOM 912 O O . LEU A 1 113 ? -16.314 8.747 5.970 1.00 83.12 113 LEU A O 1
ATOM 916 N N . ASP A 1 114 ? -17.235 8.806 8.038 1.00 74.06 114 ASP A N 1
ATOM 917 C CA . ASP A 1 114 ? -18.042 10.002 7.834 1.00 74.06 114 ASP A CA 1
ATOM 918 C C . ASP A 1 114 ? -17.158 11.234 7.619 1.00 74.06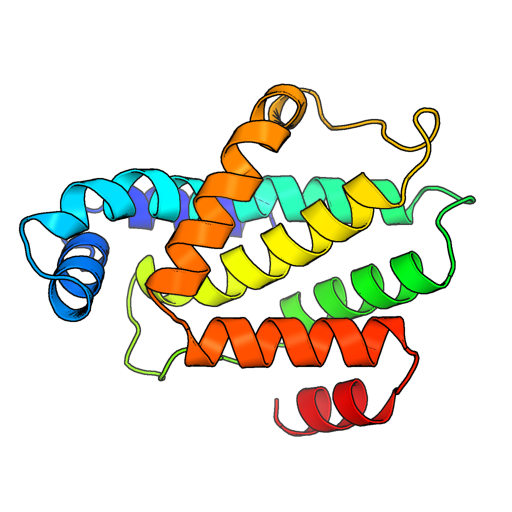 114 ASP A C 1
ATOM 920 O O . ASP A 1 114 ? -16.039 11.338 8.132 1.00 74.06 114 ASP A O 1
ATOM 924 N N . HIS A 1 115 ? -17.694 12.241 6.928 1.00 66.75 115 HIS A N 1
ATOM 925 C CA . HIS A 1 115 ? -16.987 13.496 6.648 1.00 66.75 115 HIS A CA 1
ATOM 926 C C . HIS A 1 115 ? -16.414 14.187 7.902 1.00 66.75 115 HIS A C 1
ATOM 928 O O . HIS A 1 115 ? -15.401 14.876 7.806 1.00 66.75 115 HIS A O 1
ATOM 934 N N . ARG A 1 116 ? -17.021 13.984 9.083 1.00 62.69 116 ARG A N 1
ATOM 935 C CA . ARG A 1 116 ? -16.576 14.571 10.362 1.00 62.69 116 ARG A CA 1
ATOM 936 C C . ARG A 1 116 ? -15.316 13.907 10.936 1.00 62.69 116 ARG A C 1
ATOM 938 O O . ARG A 1 116 ? -14.507 14.591 11.557 1.00 62.69 116 ARG A O 1
ATOM 945 N N . THR A 1 117 ? -15.136 12.606 10.720 1.00 64.50 117 THR A N 1
ATOM 946 C CA . THR A 1 117 ? -13.987 11.805 11.192 1.00 64.50 117 THR A CA 1
ATOM 947 C C . THR A 1 117 ? -12.900 11.649 10.123 1.00 64.50 117 THR A C 1
ATOM 949 O O . THR A 1 117 ? -11.741 11.385 10.446 1.00 64.50 117 THR A O 1
ATOM 952 N N . ARG A 1 118 ? -13.220 11.942 8.855 1.00 68.06 118 ARG A N 1
ATOM 953 C CA . ARG A 1 118 ? -12.322 11.935 7.683 1.00 68.06 118 ARG A CA 1
ATOM 954 C C . ARG A 1 118 ? -11.232 13.026 7.689 1.00 68.06 118 ARG A C 1
ATOM 956 O O . ARG A 1 118 ? -10.698 13.372 6.636 1.00 68.06 118 ARG A O 1
ATOM 963 N N . ARG A 1 119 ? -10.868 13.592 8.845 1.00 69.38 119 ARG A N 1
ATOM 964 C CA . ARG A 1 119 ? -9.730 14.522 8.929 1.00 69.38 119 ARG A CA 1
ATOM 965 C C . ARG A 1 119 ? -8.483 13.808 8.416 1.00 69.38 119 ARG A C 1
ATOM 967 O O . ARG A 1 119 ? -7.989 12.868 9.036 1.00 69.38 119 ARG A O 1
ATOM 974 N N . THR A 1 120 ? -8.046 14.242 7.243 1.00 70.50 120 THR A N 1
ATOM 975 C CA . THR A 1 120 ? -6.901 13.702 6.522 1.00 70.50 120 THR A CA 1
ATOM 976 C C . THR A 1 120 ? -5.733 14.648 6.762 1.00 70.50 120 THR A C 1
ATOM 978 O O . THR A 1 120 ? -5.920 15.865 6.805 1.00 70.50 120 THR A O 1
ATOM 981 N N . LEU A 1 121 ? -4.537 14.104 6.962 1.00 70.50 121 LEU A N 1
ATOM 982 C CA . LEU A 1 121 ? -3.312 14.875 7.069 1.00 70.50 121 LEU A CA 1
ATOM 983 C C . LEU A 1 121 ? -3.174 15.727 5.797 1.00 70.50 121 LEU A C 1
ATOM 985 O O . LEU A 1 121 ? -3.431 15.209 4.708 1.00 70.50 121 LEU A O 1
ATOM 989 N N . PRO A 1 122 ? -2.757 17.003 5.901 1.00 64.81 122 PRO A N 1
ATOM 990 C CA . PRO A 1 122 ? -2.723 17.924 4.762 1.00 64.81 122 PRO A CA 1
ATOM 991 C C . PRO A 1 122 ? -2.014 17.352 3.528 1.00 64.81 122 PRO A C 1
ATOM 993 O O . PRO A 1 122 ? -2.489 17.495 2.409 1.00 64.81 122 PRO A O 1
ATOM 996 N N . ASN A 1 123 ? -0.934 16.601 3.747 1.00 68.25 123 ASN A N 1
ATOM 997 C CA . ASN A 1 123 ? -0.109 16.020 2.687 1.00 68.25 123 ASN A CA 1
ATOM 998 C C . ASN A 1 123 ? -0.778 14.854 1.931 1.00 68.25 123 ASN A C 1
ATOM 1000 O O . ASN A 1 123 ? -0.216 14.381 0.950 1.00 68.25 123 ASN A O 1
ATOM 1004 N N . LEU A 1 124 ? -1.932 14.359 2.393 1.00 71.44 124 LEU A N 1
ATOM 1005 C CA . LEU A 1 124 ? -2.661 13.224 1.812 1.00 71.44 124 LEU A CA 1
ATOM 1006 C C . LEU A 1 124 ? -3.995 13.628 1.162 1.00 71.44 124 LEU A C 1
ATOM 1008 O O . LEU A 1 124 ? -4.644 12.781 0.549 1.00 71.44 124 LEU A O 1
ATOM 1012 N N . ALA A 1 125 ? -4.417 14.891 1.284 1.00 64.19 125 ALA A N 1
ATOM 1013 C CA . ALA A 1 125 ? -5.727 15.347 0.810 1.00 64.19 125 ALA A CA 1
ATOM 1014 C C . ALA A 1 125 ? -5.925 15.117 -0.705 1.00 64.19 125 ALA A C 1
ATOM 1016 O O . ALA A 1 125 ? -6.986 14.650 -1.125 1.00 64.19 125 ALA A O 1
ATOM 1017 N N . ASP A 1 126 ? -4.869 15.316 -1.498 1.00 69.94 126 ASP A N 1
ATOM 1018 C CA . ASP A 1 126 ? -4.894 15.194 -2.965 1.00 69.94 126 ASP A CA 1
ATOM 1019 C C . ASP A 1 126 ? -4.580 13.775 -3.481 1.00 69.94 126 ASP A C 1
ATOM 1021 O O . ASP A 1 126 ? -4.564 13.520 -4.690 1.00 69.94 126 ASP A O 1
ATOM 1025 N N . LEU A 1 127 ? -4.320 12.820 -2.581 1.00 72.88 127 LEU A N 1
ATOM 1026 C CA . LEU A 1 127 ? -3.852 11.476 -2.943 1.00 72.88 127 LEU A CA 1
ATOM 1027 C C . LEU A 1 127 ? -4.972 10.449 -3.118 1.00 72.88 127 LEU A C 1
ATOM 1029 O O . LEU A 1 127 ? -4.738 9.388 -3.694 1.00 72.88 127 LEU A O 1
ATOM 1033 N N . SER A 1 128 ? -6.194 10.759 -2.684 1.00 66.88 128 SER A N 1
ATOM 1034 C CA . SER A 1 128 ? -7.327 9.824 -2.754 1.00 66.88 128 SER A CA 1
ATOM 1035 C C . SER A 1 128 ? -7.627 9.341 -4.182 1.00 66.88 128 SER A C 1
ATOM 1037 O O . SER A 1 128 ? -7.809 8.143 -4.395 1.00 66.88 128 SER A O 1
ATOM 1039 N N . GLY A 1 129 ? -7.600 10.242 -5.173 1.00 70.56 129 GLY A N 1
ATOM 1040 C CA . GLY A 1 129 ? -7.809 9.895 -6.584 1.00 70.56 129 GLY A CA 1
ATOM 1041 C C . GLY A 1 129 ? -6.659 9.089 -7.199 1.00 70.56 129 GLY A C 1
ATOM 1042 O O . GLY A 1 129 ? -6.883 8.240 -8.057 1.00 70.56 129 GLY A O 1
ATOM 1043 N N . GLN A 1 130 ? -5.429 9.305 -6.730 1.00 87.12 130 GLN A N 1
ATOM 1044 C CA . GLN A 1 130 ? -4.245 8.587 -7.215 1.00 87.12 130 GLN A CA 1
ATOM 1045 C C . GLN A 1 130 ? -4.157 7.179 -6.614 1.00 87.12 130 GLN A C 1
ATOM 1047 O O . GLN A 1 130 ? -3.767 6.238 -7.303 1.00 87.12 130 GLN A O 1
ATOM 1052 N N . MET A 1 131 ? -4.601 7.018 -5.364 1.00 90.81 131 MET A N 1
ATOM 1053 C CA . MET A 1 131 ? -4.576 5.750 -4.638 1.00 90.81 131 MET A CA 1
ATOM 1054 C C . MET A 1 131 ? -5.344 4.642 -5.364 1.00 90.81 131 MET A C 1
ATOM 1056 O O . MET A 1 131 ? -4.830 3.538 -5.513 1.00 90.81 131 MET A O 1
ATOM 1060 N N . ALA A 1 132 ? -6.547 4.935 -5.868 1.00 91.00 132 ALA A N 1
ATOM 1061 C CA . ALA A 1 132 ? -7.351 3.952 -6.597 1.00 91.00 132 ALA A CA 1
ATOM 1062 C C . ALA A 1 132 ? -6.608 3.408 -7.830 1.00 91.00 132 ALA A C 1
ATOM 1064 O O . ALA A 1 132 ? -6.548 2.196 -8.038 1.00 91.00 132 ALA A O 1
ATOM 1065 N N . THR A 1 133 ? -5.984 4.302 -8.601 1.00 93.44 133 THR A N 1
ATOM 1066 C CA . THR A 1 133 ? -5.172 3.949 -9.771 1.00 93.44 133 THR A CA 1
ATOM 1067 C C . THR A 1 133 ? -3.948 3.127 -9.378 1.00 93.44 133 THR A C 1
ATOM 1069 O O . THR A 1 133 ? -3.642 2.127 -10.022 1.00 93.44 133 THR A O 1
ATOM 1072 N N . TRP A 1 134 ? -3.246 3.512 -8.312 1.00 96.19 134 TRP A N 1
ATOM 1073 C CA . TRP A 1 134 ? -2.049 2.802 -7.857 1.00 96.19 134 TRP A CA 1
ATOM 1074 C C . TRP A 1 134 ? -2.364 1.384 -7.383 1.00 96.19 134 TRP A C 1
ATOM 1076 O O . TRP A 1 134 ? -1.666 0.445 -7.762 1.00 96.19 134 TRP A O 1
ATOM 1086 N N . LEU A 1 135 ? -3.446 1.215 -6.620 1.00 96.75 135 LEU A N 1
ATOM 1087 C CA . LEU A 1 135 ? -3.911 -0.100 -6.181 1.00 96.75 135 LEU A CA 1
ATOM 1088 C C . LEU A 1 135 ? -4.384 -0.963 -7.359 1.00 96.75 135 LEU A C 1
ATOM 1090 O O . LEU A 1 135 ? -4.186 -2.174 -7.337 1.00 96.75 135 LEU A O 1
ATOM 1094 N N . ASP A 1 136 ? -4.988 -0.376 -8.398 1.00 96.44 136 ASP A N 1
ATOM 1095 C CA . ASP A 1 136 ? -5.353 -1.122 -9.610 1.00 96.44 136 ASP A CA 1
ATOM 1096 C C . ASP A 1 136 ? -4.126 -1.620 -10.378 1.00 96.44 136 ASP A C 1
ATOM 1098 O O . ASP A 1 136 ? -4.068 -2.791 -10.752 1.00 96.44 136 ASP A O 1
ATOM 1102 N N . LEU A 1 137 ? -3.109 -0.773 -10.543 1.00 97.00 137 LEU A N 1
ATOM 1103 C CA . LEU A 1 137 ? -1.844 -1.171 -11.164 1.00 97.00 137 LEU A CA 1
ATOM 1104 C C . LEU A 1 137 ? -1.134 -2.263 -10.355 1.00 97.00 137 LEU A C 1
ATOM 1106 O O . LEU A 1 137 ? -0.631 -3.220 -10.939 1.00 97.00 137 LEU A O 1
ATOM 1110 N N . ALA A 1 138 ? -1.134 -2.163 -9.024 1.00 97.06 138 ALA A N 1
ATOM 1111 C CA . ALA A 1 138 ? -0.562 -3.189 -8.158 1.00 97.06 138 ALA A CA 1
ATOM 1112 C C . ALA A 1 138 ? -1.312 -4.524 -8.300 1.00 97.06 138 ALA A C 1
ATOM 1114 O O . ALA A 1 138 ? -0.669 -5.558 -8.458 1.00 97.06 138 ALA A O 1
ATOM 1115 N N . ARG A 1 139 ? -2.654 -4.503 -8.355 1.00 97.25 139 ARG A N 1
ATOM 1116 C CA . ARG A 1 139 ? -3.477 -5.702 -8.609 1.00 97.25 139 ARG A CA 1
ATOM 1117 C C . ARG A 1 139 ? -3.160 -6.366 -9.944 1.00 97.25 139 ARG A C 1
ATOM 1119 O O . ARG A 1 139 ? -3.115 -7.587 -10.019 1.00 97.25 139 ARG A O 1
ATOM 1126 N N . ARG A 1 140 ? -2.936 -5.582 -11.000 1.00 96.38 140 ARG A N 1
ATOM 1127 C CA . ARG A 1 140 ? -2.558 -6.124 -12.316 1.00 96.38 140 ARG A CA 1
ATOM 1128 C C . ARG A 1 140 ? -1.149 -6.714 -12.315 1.00 96.38 140 ARG A C 1
ATOM 1130 O O . ARG A 1 140 ? -0.916 -7.710 -12.988 1.00 96.38 140 ARG A O 1
ATOM 1137 N N . LEU A 1 141 ? -0.221 -6.105 -11.574 1.00 95.56 141 LEU A N 1
ATOM 1138 C CA . LEU A 1 141 ? 1.176 -6.538 -11.519 1.00 95.56 141 LEU A CA 1
ATOM 1139 C C . LEU A 1 141 ? 1.392 -7.773 -10.625 1.00 95.56 141 LEU A C 1
ATOM 1141 O O . LEU A 1 141 ? 2.213 -8.632 -10.957 1.00 95.56 141 LEU A O 1
ATOM 1145 N N . LEU A 1 142 ? 0.678 -7.839 -9.499 1.00 94.62 142 LEU A N 1
ATOM 1146 C CA . LEU A 1 142 ? 0.786 -8.857 -8.447 1.00 94.62 142 LEU A CA 1
ATOM 1147 C C . LEU A 1 142 ? -0.596 -9.479 -8.138 1.00 94.62 142 LEU A C 1
ATOM 1149 O O . LEU A 1 142 ? -1.128 -9.307 -7.037 1.00 94.62 142 LEU A O 1
ATOM 1153 N N . PRO A 1 143 ? -1.259 -10.140 -9.104 1.00 95.38 143 PRO A N 1
ATOM 1154 C CA . PRO A 1 143 ? -2.648 -10.566 -8.935 1.00 95.38 143 PRO A CA 1
ATOM 1155 C C . PRO A 1 143 ? -2.833 -11.599 -7.818 1.00 95.38 143 PRO A C 1
ATOM 1157 O O . PRO A 1 143 ? -3.829 -11.541 -7.101 1.00 95.38 143 PRO A O 1
ATOM 1160 N N . ILE A 1 144 ? -1.876 -12.513 -7.636 1.00 93.62 144 ILE A N 1
ATOM 1161 C CA . ILE A 1 144 ? -1.960 -13.575 -6.625 1.00 93.62 144 ILE A CA 1
ATOM 1162 C C . ILE A 1 144 ? -1.776 -12.974 -5.229 1.00 93.62 144 ILE A C 1
ATOM 1164 O O . ILE A 1 144 ? -2.615 -13.171 -4.350 1.00 93.62 144 ILE A O 1
ATOM 1168 N N . GLU A 1 145 ? -0.713 -12.195 -5.044 1.00 93.38 145 GLU A N 1
ATOM 1169 C CA . GLU A 1 145 ? -0.341 -11.586 -3.768 1.00 93.38 145 GLU A CA 1
ATOM 1170 C C . GLU A 1 145 ? -1.421 -10.585 -3.318 1.00 93.38 145 GLU A C 1
ATOM 1172 O O . GLU A 1 145 ? -1.914 -10.635 -2.190 1.00 93.38 145 GLU A O 1
ATOM 1177 N N . THR A 1 146 ? -1.902 -9.730 -4.228 1.00 95.31 146 THR A N 1
ATOM 1178 C CA . THR A 1 146 ? -2.978 -8.777 -3.904 1.00 95.31 146 THR A CA 1
ATOM 1179 C C . THR A 1 146 ? -4.317 -9.458 -3.620 1.00 95.31 146 THR A C 1
ATOM 1181 O O . THR A 1 146 ? -5.077 -8.968 -2.781 1.00 95.31 146 THR A O 1
ATOM 1184 N N . GLN A 1 147 ? -4.625 -10.590 -4.262 1.00 95.31 147 GLN A N 1
ATOM 1185 C CA . GLN A 1 147 ? -5.817 -11.382 -3.945 1.00 95.31 147 GLN A CA 1
ATOM 1186 C C . GLN A 1 147 ? -5.732 -11.984 -2.538 1.00 95.31 147 GLN A C 1
ATOM 1188 O O . GLN A 1 147 ? -6.714 -11.911 -1.795 1.00 95.31 147 GLN A O 1
ATOM 1193 N N . GLN A 1 148 ? -4.574 -12.528 -2.152 1.00 92.25 148 GLN A N 1
ATOM 1194 C CA . GLN A 1 148 ? -4.337 -13.044 -0.798 1.00 92.25 148 GLN A CA 1
ATOM 1195 C C . GLN A 1 148 ? -4.503 -11.943 0.253 1.00 92.25 148 GLN A C 1
ATOM 1197 O O . GLN A 1 148 ? -5.232 -12.130 1.229 1.00 92.25 148 GLN A O 1
ATOM 1202 N N . ILE A 1 149 ? -3.911 -10.770 0.010 1.00 93.81 149 ILE A N 1
ATOM 1203 C CA . ILE A 1 149 ? -4.060 -9.597 0.876 1.00 93.81 149 ILE A CA 1
ATOM 1204 C C . ILE A 1 149 ? -5.533 -9.195 0.998 1.00 93.81 149 ILE A C 1
ATOM 1206 O O . ILE A 1 149 ? -6.039 -9.028 2.106 1.00 93.81 149 ILE A O 1
ATOM 1210 N N . ASN A 1 150 ? -6.251 -9.060 -0.119 1.00 94.56 150 ASN A N 1
ATOM 1211 C CA . ASN A 1 150 ? -7.659 -8.659 -0.095 1.00 94.56 150 ASN A CA 1
ATOM 1212 C C . ASN A 1 150 ? -8.521 -9.653 0.691 1.00 94.56 150 ASN A C 1
ATOM 1214 O O . ASN A 1 150 ? -9.324 -9.224 1.520 1.00 94.56 150 ASN A O 1
ATOM 1218 N N . HIS A 1 151 ? -8.315 -10.955 0.473 1.00 92.38 151 HIS A N 1
ATOM 1219 C CA . HIS A 1 151 ? -9.018 -12.004 1.205 1.00 92.38 151 HIS A CA 1
ATOM 1220 C C . HIS A 1 151 ? -8.752 -11.905 2.711 1.00 92.38 151 HIS A C 1
ATOM 1222 O O . HIS A 1 15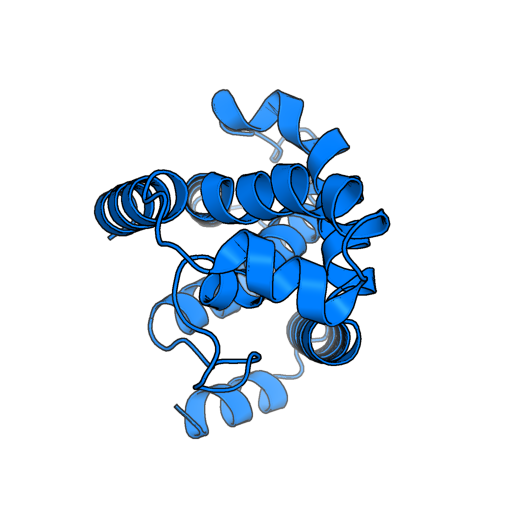1 ? -9.693 -11.884 3.500 1.00 92.38 151 HIS A O 1
ATOM 1228 N N . LEU A 1 152 ? -7.489 -11.742 3.112 1.00 90.88 152 LEU A N 1
ATOM 1229 C CA . LEU A 1 152 ? -7.119 -11.549 4.512 1.00 90.88 152 LEU A CA 1
ATOM 1230 C C . LEU A 1 152 ? -7.826 -10.334 5.126 1.00 90.88 152 LEU A C 1
ATOM 1232 O O . LEU A 1 152 ? -8.424 -10.442 6.196 1.00 90.88 152 LEU A O 1
ATOM 1236 N N . LEU A 1 153 ? -7.815 -9.184 4.447 1.00 92.19 153 LEU A N 1
ATOM 1237 C CA . LEU A 1 153 ? -8.498 -7.988 4.945 1.00 92.19 153 LEU A CA 1
ATOM 1238 C C . LEU A 1 153 ? -10.016 -8.201 5.082 1.00 92.19 153 LEU A C 1
ATOM 1240 O O . LEU A 1 153 ? -10.621 -7.673 6.018 1.00 92.19 153 LEU A O 1
ATOM 1244 N N . ASP A 1 154 ? -10.639 -8.967 4.184 1.00 91.56 154 ASP A N 1
ATOM 1245 C CA . ASP A 1 154 ? -12.066 -9.305 4.251 1.00 91.56 154 ASP A CA 1
ATOM 1246 C C . ASP A 1 154 ? -12.385 -10.200 5.459 1.00 91.56 154 ASP A C 1
ATOM 1248 O O . ASP A 1 154 ? -13.357 -9.945 6.176 1.00 91.56 154 ASP A O 1
ATOM 1252 N N . GLU A 1 155 ? -11.533 -11.185 5.754 1.00 90.12 155 GLU A N 1
ATOM 1253 C CA . GLU A 1 155 ? -11.642 -12.042 6.942 1.00 90.12 155 GLU A CA 1
ATOM 1254 C C . GLU A 1 155 ? -11.548 -11.235 8.250 1.00 90.12 155 GLU A C 1
ATOM 1256 O O . GLU A 1 155 ? -12.379 -11.395 9.156 1.00 90.12 155 GLU A O 1
ATOM 1261 N N . ILE A 1 156 ? -10.596 -10.298 8.330 1.00 89.00 156 ILE A N 1
ATOM 1262 C CA . ILE A 1 156 ? -10.433 -9.400 9.486 1.00 89.00 156 ILE A CA 1
ATOM 1263 C C . ILE A 1 156 ? -11.667 -8.508 9.674 1.00 89.00 156 ILE A C 1
ATOM 1265 O O . ILE A 1 156 ? -12.164 -8.343 10.797 1.00 89.00 156 ILE A O 1
ATOM 1269 N N . VAL A 1 157 ? -12.205 -7.948 8.586 1.00 86.88 157 VAL A N 1
ATOM 1270 C CA . VAL A 1 157 ? -13.420 -7.119 8.638 1.00 86.88 157 VAL A CA 1
ATOM 1271 C C . VAL A 1 157 ? -14.628 -7.944 9.083 1.00 86.88 157 VAL A C 1
ATOM 1273 O O . VAL A 1 157 ? -15.392 -7.463 9.928 1.00 86.88 157 VAL A O 1
ATOM 1276 N N . ALA A 1 158 ? -14.763 -9.183 8.601 1.00 86.12 158 ALA A N 1
ATOM 1277 C CA . ALA A 1 158 ? -15.809 -10.123 9.008 1.00 86.12 158 ALA A CA 1
ATOM 1278 C C . ALA A 1 158 ? -15.690 -10.562 10.482 1.00 86.12 158 ALA A C 1
ATOM 1280 O O . ALA A 1 158 ? -16.648 -11.074 11.054 1.00 86.12 158 ALA A O 1
ATOM 1281 N N . GLY A 1 159 ? -14.550 -10.308 11.135 1.00 80.19 159 GLY A N 1
ATOM 1282 C CA . GLY A 1 159 ? -14.307 -10.692 12.525 1.00 80.19 159 GLY A CA 1
ATOM 1283 C C . GLY A 1 159 ? -13.888 -12.147 12.693 1.00 80.19 159 GLY A C 1
ATOM 1284 O O . GLY A 1 159 ? -13.989 -12.682 13.796 1.00 80.19 159 GLY A O 1
ATOM 1285 N N . ARG A 1 160 ? -13.417 -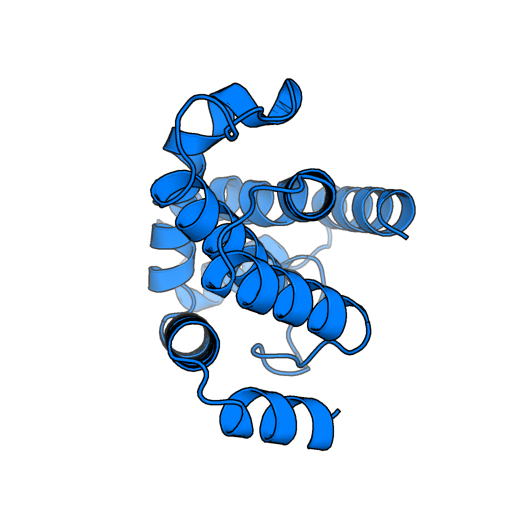12.786 11.618 1.00 76.00 160 ARG A N 1
ATOM 1286 C CA . ARG A 1 160 ? -12.910 -14.157 11.642 1.00 76.00 160 ARG A CA 1
ATOM 1287 C C . ARG A 1 160 ? -11.459 -14.145 12.122 1.00 76.00 160 ARG A C 1
ATOM 1289 O O . ARG A 1 160 ? -10.506 -14.111 11.352 1.00 76.00 160 ARG A O 1
ATOM 1296 N N . SER A 1 161 ? -11.304 -14.149 13.446 1.00 62.72 161 SER A N 1
ATOM 1297 C CA . SER A 1 161 ? -10.021 -14.045 14.164 1.00 62.72 161 SER A CA 1
ATOM 1298 C C . SER A 1 161 ? -9.060 -15.223 13.943 1.00 62.72 161 SER A C 1
ATOM 1300 O O . SER A 1 161 ? -7.934 -15.200 14.437 1.00 62.72 161 SER A O 1
ATOM 1302 N N . GLU A 1 162 ? -9.488 -16.286 13.261 1.00 66.31 162 GLU A N 1
ATOM 1303 C CA . GLU A 1 162 ? -8.633 -17.428 12.911 1.00 66.31 162 GLU A CA 1
ATOM 1304 C C . GLU A 1 162 ? -7.609 -17.072 11.837 1.00 66.31 162 GLU A C 1
ATOM 1306 O O . GLU A 1 162 ? -6.444 -17.423 11.997 1.00 66.31 162 GLU A O 1
ATOM 1311 N N . ALA A 1 163 ? -7.991 -16.283 10.826 1.00 64.56 163 ALA A N 1
ATOM 1312 C CA . ALA A 1 163 ? -7.062 -15.804 9.802 1.00 64.56 163 ALA A CA 1
ATOM 1313 C C . ALA A 1 163 ? -5.927 -14.965 10.416 1.00 64.56 163 ALA A C 1
ATOM 1315 O O . ALA A 1 163 ? -4.763 -15.131 10.062 1.00 64.56 163 ALA A O 1
ATOM 1316 N N . PHE A 1 164 ? -6.259 -14.127 11.407 1.00 65.25 164 PHE A N 1
ATOM 1317 C CA . PHE A 1 164 ? -5.278 -13.350 12.166 1.00 65.25 164 PHE A CA 1
ATOM 1318 C C . PHE A 1 164 ? -4.313 -14.236 12.958 1.00 65.25 164 PHE A C 1
ATOM 1320 O O . PHE A 1 164 ? -3.101 -14.073 12.860 1.00 65.25 164 PHE A O 1
ATOM 1327 N N . ARG A 1 165 ? -4.847 -15.186 13.737 1.00 66.00 165 ARG A N 1
ATOM 1328 C CA . ARG A 1 165 ? -4.030 -16.078 14.574 1.00 66.00 165 ARG A CA 1
ATOM 1329 C C . ARG A 1 165 ? -3.113 -16.965 13.739 1.00 66.00 165 ARG A C 1
ATOM 1331 O O . ARG A 1 165 ? -1.962 -17.142 14.112 1.00 66.00 165 ARG A O 1
ATOM 1338 N N . HIS A 1 166 ? -3.606 -17.476 12.613 1.00 67.88 166 HIS A N 1
ATOM 1339 C CA . HIS A 1 166 ? -2.824 -18.316 11.709 1.00 67.88 166 HIS A CA 1
ATOM 1340 C C . HIS A 1 166 ? -1.649 -17.557 11.088 1.00 67.88 166 HIS A C 1
ATOM 1342 O O . HIS A 1 166 ? -0.543 -18.090 11.033 1.00 67.88 166 HIS A O 1
ATOM 1348 N N . LEU A 1 167 ? -1.861 -16.301 10.681 1.00 66.69 167 LEU A N 1
ATOM 1349 C CA . LEU A 1 167 ? -0.796 -15.454 10.140 1.00 66.69 167 LEU A CA 1
ATOM 1350 C C . LEU A 1 167 ? 0.267 -15.147 11.207 1.00 66.69 167 LEU A C 1
ATOM 1352 O O . LEU A 1 167 ? 1.447 -15.384 10.984 1.00 66.69 167 LEU A O 1
ATOM 1356 N N . MET A 1 168 ? -0.164 -14.731 12.403 1.00 64.75 168 MET A N 1
ATOM 1357 C CA . MET A 1 168 ? 0.746 -14.414 13.512 1.00 64.75 168 MET A CA 1
ATOM 1358 C C . MET A 1 168 ? 1.471 -15.641 14.087 1.00 64.75 168 MET A C 1
ATOM 1360 O O . MET A 1 168 ? 2.480 -15.474 14.755 1.00 64.75 168 MET A O 1
ATOM 1364 N N . SER A 1 169 ? 0.972 -16.863 13.862 1.00 62.16 169 SER A N 1
ATOM 1365 C CA . SER A 1 169 ? 1.650 -18.106 14.276 1.00 62.16 169 SER A CA 1
ATOM 1366 C C . SER A 1 169 ? 2.723 -18.599 13.302 1.00 62.16 169 SER A C 1
ATOM 1368 O O . SER A 1 169 ? 3.439 -19.544 13.624 1.00 62.16 169 SER A O 1
ATOM 1370 N N . LYS A 1 170 ? 2.786 -18.016 12.098 1.00 55.00 170 LYS A N 1
ATOM 1371 C CA . LYS A 1 170 ? 3.780 -18.343 11.067 1.00 55.00 170 LYS A CA 1
ATOM 1372 C C . LYS A 1 170 ? 4.968 -17.373 11.035 1.00 55.00 170 LYS A C 1
ATOM 1374 O O . LYS A 1 170 ? 5.927 -17.670 10.330 1.00 55.00 170 LYS A O 1
ATOM 1379 N N . ALA A 1 171 ? 4.868 -16.250 11.746 1.00 49.16 171 ALA A N 1
ATOM 1380 C CA . ALA A 1 171 ? 5.942 -15.282 11.972 1.00 49.16 171 ALA A CA 1
ATOM 1381 C C . ALA A 1 171 ? 6.784 -15.682 13.192 1.00 49.16 171 ALA A C 1
ATOM 1383 O O . ALA A 1 171 ? 7.997 -15.384 13.186 1.00 49.16 171 ALA A O 1
#

Secondary structure (DSSP, 8-state):
-HHHHHHHHHHHHH-TT--HHHHHHHHH-TTTHHHHHHHHHHHHHHHHHHHHHHHHHHT-TT--HHHHHHHHHHHHHHHS---SS-TT--GGGGGHHHHHHHHHHHHHHHHHS-TTT----GGGGGGHHHHHHHHHHHHHHSHHHHHHHHHHHHHHHHT-HHHHHHHHTT-

Radius of gyration: 15.89 Å; chains: 1; bounding box: 39×36×43 Å

Foldseek 3Di:
DLVVQLVQLVVLLPPPPRCQLVLLCVQVNDVCSVVQRPLLSVLLNCLSLLLVQLVVLCPDPPQDPLLVLLSVLLVVCVVPPDQLDPPPQDTSRSCSLVSLLSLVSSLVSCVPDDPVSNPHDPVCPPCNVSSVVSNVSSCVRPVPSSVVSVVLSVCSSVVVCVSSVVRVVVD

Sequence (171 aa):
MLQALKSQLRTLAEDPRDPFAANIRKRVGTVEAVHYTKPLRSLILVMPELIAQIRAWMEQPALPPRLKRLHGFLLSYLYHPTDFLPEDSVGLFGYLDDAYLVGSVYTRTMQQLDHRTRRTLPNLADLSGQMATWLDLARRLLPIETQQINHLLDEIVAGRSEAFRHLMSKA